Protein AF-A0A9J8BHG0-F1 (afdb_monomer)

Mean predicted aligned error: 12.43 Å

Secondary structure (DSSP, 8-state):
-----HHHHHHHHHHHHTT--EEEEES-S-TTSPPEEEEE---SS----STT-B-TTT--B-TT--EEE--S--EEEETTEEEEEEEEEEEESS--TT----HHHHHHHHHHHHHHHHHHHGGGHHHHHHTT--EEEEEEEETTTTEEEEEEEEEEE-

Solvent-accessible surface area (backbone atoms only — not comparable to full-atom values): 9635 Å² total; per-residue (Å²): 138,88,87,76,54,74,65,59,51,54,50,49,55,48,30,59,74,68,77,43,63,46,74,47,80,42,74,68,93,51,92,88,52,84,72,41,74,47,78,46,72,81,69,91,68,78,77,77,38,54,73,93,40,56,39,85,83,78,62,46,76,39,52,68,47,58,68,49,72,56,86,64,84,54,64,48,77,29,81,79,25,33,42,28,54,49,38,36,36,48,46,72,60,90,71,71,97,78,73,89,74,61,72,69,64,53,48,55,54,52,50,52,51,54,50,53,52,51,62,68,42,39,87,46,39,51,61,37,48,74,72,65,54,38,66,46,68,49,77,48,74,48,89,91,68,63,38,36,38,42,38,42,30,44,46,47,76,114

Foldseek 3Di:
DDDDDPVLVVVVVVCVVVQHKDKDWDDDPDPVDDIDIDIDHDDPDDPFPQPPDAAPVPRHRCTPWDKDFDPDFLWDAAPQKIKTFTMKTKDDDDDDPPPPPDPPVVVVVVVVVVNVVRVVCRVPLVVCVVVVVQWDWDWDADVPRRIIMIIIMGMGGD

Radius of gyration: 23.32 Å; Cα contacts (8 Å, |Δi|>4): 217; chains: 1; bounding box: 44×40×72 Å

Nearest PDB structures (foldseek):
  4y01-assembly2_B  TM=2.745E-01  e=4.644E+00  Porphyromonas gingivalis
  7r51-assembly1_A  TM=2.548E-01  e=6.895E+00  Porphyromonas gingivalis
  2ny3-assembly1_A  TM=2.642E-01  e=8.168E+00  Human immunodeficiency virus 1
  2i5y-assembly2_P  TM=1.444E-01  e=4.644E+00  Human immunodeficiency virus

pLDDT: mean 77.69, std 15.65, range [40.03, 96.31]

InterPro domains:
  IPR022557 Smad anchor for receptor activation-like, C-terminal [PF11979] (1-146)
  IPR022557 Smad anchor for receptor activation-like, C-terminal [SM01421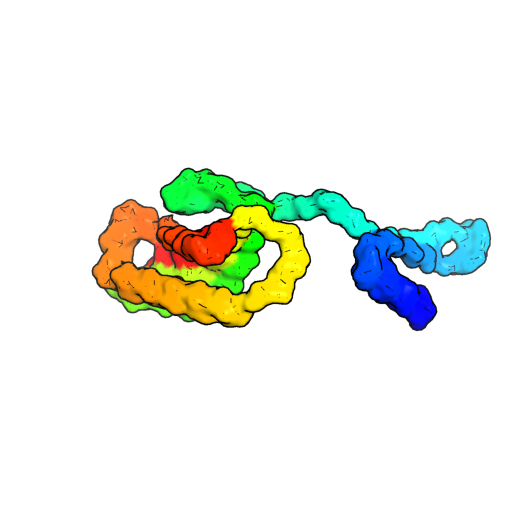] (1-146)

Structure (mmCIF, N/CA/C/O backbone):
data_AF-A0A9J8BHG0-F1
#
_entry.id   AF-A0A9J8BHG0-F1
#
loop_
_atom_site.group_PDB
_atom_site.id
_atom_site.type_symbol
_atom_site.label_atom_id
_atom_site.label_alt_id
_atom_site.label_comp_id
_atom_site.label_asym_id
_atom_site.label_entity_id
_atom_site.label_seq_id
_atom_site.pdbx_PDB_ins_code
_atom_site.Cartn_x
_atom_site.Cartn_y
_atom_site.Cartn_z
_atom_site.occupancy
_atom_site.B_iso_or_equiv
_atom_site.auth_seq_id
_atom_site.auth_comp_id
_atom_site.auth_asym_id
_atom_site.auth_atom_id
_atom_site.pdbx_PDB_model_num
ATOM 1 N N . MET A 1 1 ? 16.013 -17.436 -24.166 1.00 75.31 1 MET A N 1
ATOM 2 C CA . MET A 1 1 ? 17.225 -16.641 -23.862 1.00 75.31 1 MET A CA 1
ATOM 3 C C . MET A 1 1 ? 17.664 -15.975 -25.160 1.00 75.31 1 MET A C 1
ATOM 5 O O . MET A 1 1 ? 17.755 -16.696 -26.143 1.00 75.31 1 MET A O 1
ATOM 9 N N . VAL A 1 2 ? 17.850 -14.647 -25.198 1.00 83.94 2 VAL A N 1
ATOM 10 C CA . VAL A 1 2 ? 18.237 -13.899 -26.418 1.00 83.94 2 VAL A CA 1
ATOM 11 C C . VAL A 1 2 ? 19.702 -13.490 -26.295 1.00 83.94 2 VAL A C 1
ATOM 13 O O . VAL A 1 2 ? 20.071 -12.831 -25.324 1.00 83.94 2 VAL A O 1
ATOM 16 N N . GLN A 1 3 ? 20.535 -13.898 -27.250 1.00 84.94 3 GLN A N 1
ATOM 17 C CA . GLN A 1 3 ? 21.951 -13.541 -27.295 1.00 84.94 3 GLN A CA 1
ATOM 18 C C . GLN A 1 3 ? 22.159 -12.446 -28.343 1.00 84.94 3 GLN A C 1
ATOM 20 O O . GLN A 1 3 ? 21.710 -12.583 -29.477 1.00 84.94 3 GLN A O 1
ATOM 25 N N . VAL A 1 4 ? 22.832 -11.363 -27.960 1.00 88.94 4 VAL A N 1
ATOM 26 C CA . VAL A 1 4 ? 23.086 -10.197 -28.819 1.00 88.94 4 VAL A CA 1
ATOM 27 C C . VAL A 1 4 ? 24.573 -9.871 -28.851 1.00 88.94 4 VAL A C 1
ATOM 29 O O . VAL A 1 4 ? 25.320 -10.247 -27.943 1.00 88.94 4 VAL A O 1
ATOM 32 N N . THR A 1 5 ? 25.012 -9.163 -29.889 1.00 90.38 5 THR A N 1
ATOM 33 C CA . THR A 1 5 ? 26.386 -8.659 -29.968 1.00 90.38 5 THR A CA 1
ATOM 34 C C . THR A 1 5 ? 26.609 -7.532 -28.955 1.00 90.38 5 THR A C 1
ATOM 36 O O . THR A 1 5 ? 25.664 -6.925 -28.437 1.00 90.38 5 THR A O 1
ATOM 39 N N . MET A 1 6 ? 27.878 -7.226 -28.670 1.00 93.06 6 MET A N 1
ATOM 40 C CA . MET A 1 6 ? 28.218 -6.110 -27.778 1.00 93.06 6 MET A CA 1
ATOM 41 C C . MET A 1 6 ? 27.727 -4.760 -28.316 1.00 93.06 6 MET A C 1
ATOM 43 O O . MET A 1 6 ? 27.308 -3.912 -27.532 1.00 93.06 6 MET A O 1
ATOM 47 N N . GLU A 1 7 ? 27.736 -4.584 -29.637 1.00 93.38 7 GLU A N 1
ATOM 48 C CA . GLU A 1 7 ? 27.254 -3.379 -30.313 1.00 93.38 7 GLU A CA 1
ATOM 49 C C . GLU A 1 7 ? 25.745 -3.192 -30.118 1.00 93.38 7 GLU A C 1
ATOM 51 O O . GLU A 1 7 ? 25.322 -2.184 -29.550 1.00 93.38 7 GLU A O 1
ATOM 56 N N . THR A 1 8 ? 24.940 -4.208 -30.445 1.00 91.25 8 THR A N 1
ATOM 57 C CA . THR A 1 8 ? 23.481 -4.163 -30.260 1.00 91.25 8 THR A CA 1
ATOM 58 C C . THR A 1 8 ? 23.100 -3.954 -28.791 1.00 91.25 8 THR A C 1
ATOM 60 O O . THR A 1 8 ? 22.160 -3.224 -28.487 1.00 91.25 8 THR A O 1
ATOM 63 N N . MET A 1 9 ? 23.850 -4.532 -27.845 1.00 94.88 9 MET A N 1
ATOM 64 C CA . MET A 1 9 ? 23.644 -4.286 -26.411 1.00 94.88 9 MET A CA 1
ATOM 65 C C . MET A 1 9 ? 23.961 -2.833 -26.013 1.00 94.88 9 MET A C 1
ATOM 67 O O . MET A 1 9 ? 23.281 -2.263 -25.154 1.00 94.88 9 MET A O 1
ATOM 71 N N . ALA A 1 10 ? 24.991 -2.215 -26.599 1.00 96.31 10 ALA A N 1
ATOM 72 C CA . ALA A 1 10 ? 25.336 -0.820 -26.331 1.00 96.31 10 ALA A CA 1
ATOM 73 C C . ALA A 1 10 ? 24.257 0.144 -26.848 1.00 96.31 10 ALA A C 1
ATOM 75 O O . ALA A 1 10 ? 23.914 1.105 -26.151 1.00 96.31 10 ALA A O 1
ATOM 76 N N . GLU A 1 11 ? 23.698 -0.135 -28.025 1.00 95.00 11 GLU A N 1
ATOM 77 C CA . GLU A 1 11 ? 22.575 0.607 -28.602 1.00 95.00 11 GLU A CA 1
ATOM 78 C C . GLU A 1 11 ? 21.298 0.423 -27.792 1.00 95.00 11 GLU A C 1
ATOM 80 O O . GLU A 1 11 ? 20.706 1.417 -27.381 1.00 95.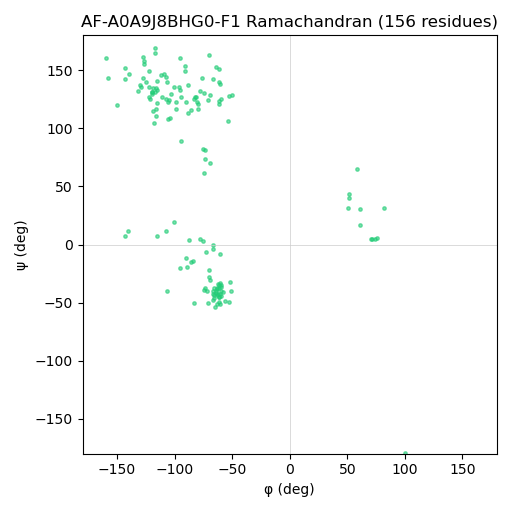00 11 GLU A O 1
ATOM 85 N N . LEU A 1 12 ? 20.947 -0.817 -27.438 1.00 95.12 12 LEU A N 1
ATOM 86 C CA . LEU A 1 12 ? 19.809 -1.104 -26.567 1.00 95.12 12 LEU A CA 1
ATOM 87 C C . LEU A 1 12 ? 19.889 -0.298 -25.264 1.00 95.12 12 LEU A C 1
ATOM 89 O O . LEU A 1 12 ? 18.944 0.386 -24.881 1.00 95.12 12 LEU A O 1
ATOM 93 N N . ARG A 1 13 ? 21.043 -0.317 -24.587 1.00 95.25 13 ARG A N 1
ATOM 94 C CA . ARG A 1 13 ? 21.252 0.458 -23.352 1.00 95.25 13 ARG A CA 1
ATOM 95 C C . ARG A 1 13 ? 21.085 1.962 -23.564 1.00 95.25 13 ARG A C 1
ATOM 97 O O . ARG A 1 13 ? 20.684 2.655 -22.632 1.00 95.25 13 ARG A O 1
ATOM 104 N N . ARG A 1 14 ? 21.445 2.480 -24.741 1.00 95.50 14 ARG A N 1
ATOM 105 C CA . ARG A 1 14 ? 21.265 3.892 -25.098 1.00 95.50 14 ARG A CA 1
ATOM 106 C C . ARG A 1 14 ? 19.784 4.203 -25.300 1.00 95.50 14 ARG A C 1
ATOM 108 O O . ARG A 1 14 ? 19.292 5.102 -24.628 1.00 95.50 14 ARG A O 1
ATOM 115 N N . SER A 1 15 ? 19.075 3.410 -26.102 1.00 95.12 15 SER A N 1
ATOM 116 C CA . SER A 1 15 ? 17.634 3.569 -26.331 1.00 95.12 15 SER A CA 1
ATOM 117 C C . SER A 1 15 ? 16.829 3.487 -25.035 1.00 95.12 15 SER A C 1
ATOM 119 O O . SER A 1 15 ? 15.966 4.326 -24.803 1.00 95.12 15 SER A O 1
ATOM 121 N N . LEU A 1 16 ? 17.179 2.570 -24.125 1.00 93.62 16 LEU A N 1
ATOM 122 C CA . LEU A 1 16 ? 16.545 2.480 -22.805 1.00 93.62 16 LEU A CA 1
ATOM 123 C C . LEU A 1 16 ? 16.777 3.728 -21.937 1.00 93.62 16 LEU A C 1
ATOM 125 O O . LEU A 1 16 ? 15.865 4.154 -21.238 1.00 93.62 16 LEU A O 1
ATOM 129 N N . ARG A 1 17 ? 17.971 4.340 -21.975 1.00 93.12 17 ARG A N 1
ATOM 130 C CA . ARG A 1 17 ? 18.233 5.605 -21.257 1.00 93.12 17 ARG A CA 1
ATOM 131 C C . ARG A 1 17 ? 17.479 6.788 -21.856 1.00 93.12 17 ARG A C 1
ATOM 133 O O . ARG A 1 17 ? 17.144 7.715 -21.131 1.00 93.12 17 ARG A O 1
ATOM 140 N N . GLU A 1 18 ? 17.237 6.753 -23.160 1.00 92.81 18 GLU A N 1
ATOM 141 C CA . GLU A 1 18 ? 16.512 7.790 -23.897 1.00 92.81 18 GLU A CA 1
ATOM 142 C C . GLU A 1 18 ? 14.990 7.571 -23.911 1.00 92.81 18 GLU A C 1
ATOM 144 O O . GLU A 1 18 ? 14.291 8.342 -24.560 1.00 92.81 18 GLU A O 1
ATOM 149 N N . MET A 1 19 ? 14.479 6.542 -23.217 1.00 89.38 19 MET A N 1
ATOM 150 C CA . MET A 1 19 ? 13.067 6.128 -23.254 1.00 89.38 19 MET A CA 1
ATOM 151 C C . MET A 1 19 ? 12.535 5.920 -24.683 1.00 89.38 19 MET A C 1
ATOM 153 O O . MET A 1 19 ? 11.439 6.348 -25.031 1.00 89.38 19 MET A O 1
ATOM 157 N N . LYS A 1 20 ? 13.336 5.271 -25.533 1.00 92.38 20 LYS A N 1
ATOM 158 C CA . LYS A 1 20 ? 12.966 4.923 -26.908 1.00 92.38 20 LYS A CA 1
ATOM 159 C C . LYS A 1 20 ? 12.758 3.427 -27.065 1.00 92.38 20 LYS A C 1
ATOM 161 O O . LYS A 1 20 ? 13.471 2.626 -26.452 1.00 92.38 20 LYS A O 1
ATOM 166 N N . ASP A 1 21 ? 11.827 3.081 -27.943 1.00 94.06 21 ASP A N 1
ATOM 167 C CA . ASP A 1 21 ? 11.615 1.715 -28.404 1.00 94.06 21 ASP A CA 1
ATOM 168 C C . ASP A 1 21 ? 12.862 1.172 -29.108 1.00 94.06 21 ASP A C 1
ATOM 170 O O . ASP A 1 21 ? 13.658 1.908 -29.703 1.00 94.06 21 ASP A O 1
ATOM 174 N N . PHE A 1 22 ? 13.040 -0.143 -29.045 1.00 94.69 22 PHE A N 1
ATOM 175 C CA . PHE A 1 22 ? 14.163 -0.829 -29.664 1.00 94.69 22 PHE A CA 1
ATOM 176 C C . PHE A 1 22 ? 13.732 -2.178 -30.234 1.00 94.69 22 PHE A C 1
ATOM 178 O O . PHE A 1 22 ? 12.927 -2.887 -29.636 1.00 94.69 22 PHE A O 1
ATOM 185 N N . THR A 1 23 ? 14.285 -2.560 -31.385 1.00 92.81 23 THR A N 1
ATOM 186 C CA . THR A 1 23 ? 14.031 -3.871 -31.997 1.00 92.81 23 THR A CA 1
ATOM 187 C C . THR A 1 23 ? 15.344 -4.617 -32.171 1.00 92.81 23 THR A C 1
ATOM 189 O O . THR A 1 23 ? 16.277 -4.109 -32.786 1.00 92.81 23 THR A O 1
ATOM 192 N N . VAL A 1 24 ? 15.410 -5.834 -31.635 1.00 90.94 24 VAL A N 1
ATOM 193 C CA . VAL A 1 24 ? 16.521 -6.764 -31.840 1.00 90.94 24 VAL A CA 1
ATOM 194 C C . VAL A 1 24 ? 16.110 -7.758 -32.916 1.00 90.94 24 VAL A C 1
ATOM 196 O O . VAL A 1 24 ? 15.194 -8.554 -32.716 1.00 90.94 24 VAL A O 1
ATOM 199 N N . THR A 1 25 ? 16.808 -7.751 -34.042 1.00 86.00 25 THR A N 1
ATOM 200 C CA . THR A 1 25 ? 16.640 -8.779 -35.072 1.00 86.00 25 THR A CA 1
ATOM 201 C C . THR A 1 25 ? 17.370 -10.059 -34.654 1.00 86.00 25 THR A C 1
ATOM 203 O O . THR A 1 25 ? 18.514 -10.015 -34.205 1.00 86.00 25 THR A O 1
ATOM 206 N N . CYS A 1 26 ? 16.701 -11.202 -34.766 1.00 81.62 26 CYS A N 1
ATOM 207 C CA . CYS A 1 26 ? 17.157 -12.530 -34.363 1.00 81.62 26 CYS A CA 1
ATOM 208 C C . CYS A 1 26 ? 17.020 -13.534 -35.527 1.00 81.62 26 CYS A C 1
ATOM 210 O O . CYS A 1 26 ? 16.285 -13.310 -36.488 1.00 81.62 26 CYS A O 1
ATOM 212 N N . GLY A 1 27 ? 17.730 -14.660 -35.436 1.00 72.56 27 GLY A N 1
ATOM 213 C CA . GLY A 1 27 ? 17.691 -15.730 -36.442 1.00 72.56 27 GLY A CA 1
ATOM 214 C C . GLY A 1 27 ? 18.868 -15.710 -37.423 1.00 72.56 27 GLY A C 1
ATOM 215 O O . GLY A 1 27 ? 19.797 -14.908 -37.302 1.00 72.56 27 GLY A O 1
ATOM 216 N N . LYS A 1 28 ? 18.875 -16.650 -38.377 1.00 65.44 28 LYS A N 1
ATOM 217 C CA . LYS A 1 28 ? 19.960 -16.774 -39.362 1.00 65.44 28 LYS A CA 1
ATOM 218 C C . LYS A 1 28 ? 19.842 -15.687 -40.433 1.00 65.44 28 LYS A C 1
ATOM 220 O O . LYS A 1 28 ? 18.757 -15.376 -40.899 1.00 65.44 28 LYS A O 1
ATOM 225 N N . LEU A 1 29 ? 20.985 -15.176 -40.890 1.00 60.25 29 LEU A N 1
ATOM 226 C CA . LEU A 1 29 ? 21.105 -14.146 -41.937 1.00 60.25 29 LEU A CA 1
ATOM 227 C C . LEU A 1 29 ? 20.652 -14.594 -43.344 1.00 60.25 29 LEU A C 1
ATOM 229 O O . LEU A 1 29 ? 20.758 -13.815 -44.288 1.00 60.25 29 LEU A O 1
ATOM 233 N N . HIS A 1 30 ? 20.196 -15.839 -43.521 1.00 58.47 30 HIS A N 1
ATOM 234 C CA . HIS A 1 30 ? 19.810 -16.347 -44.835 1.00 58.47 30 HIS A CA 1
ATOM 235 C C . HIS A 1 30 ? 18.388 -15.895 -45.211 1.00 58.47 30 HIS A C 1
ATOM 237 O O . HIS A 1 30 ? 17.450 -16.188 -44.472 1.00 58.47 30 HIS A O 1
ATOM 243 N N . PRO A 1 31 ? 18.190 -15.277 -46.390 1.00 58.38 31 PRO A N 1
ATOM 244 C CA . PRO A 1 31 ? 16.903 -14.711 -46.813 1.00 58.38 31 PRO A CA 1
ATOM 245 C C . PRO A 1 31 ? 15.788 -15.745 -47.068 1.00 58.38 31 PRO A C 1
ATOM 247 O O . PRO A 1 31 ? 14.659 -15.363 -47.355 1.00 58.38 31 PRO A O 1
ATOM 250 N N . ALA A 1 32 ? 16.087 -17.045 -46.973 1.00 60.78 32 ALA A N 1
ATOM 251 C CA . ALA A 1 32 ? 15.115 -18.130 -47.123 1.00 60.78 32 ALA A CA 1
ATOM 252 C C . ALA A 1 32 ? 14.444 -18.555 -45.798 1.00 60.78 32 ALA A C 1
ATOM 254 O O . ALA A 1 32 ? 13.471 -19.306 -45.828 1.00 60.78 32 ALA A O 1
ATOM 255 N N . GLU A 1 33 ? 14.943 -18.100 -44.642 1.00 57.47 33 GLU A N 1
ATOM 256 C CA . GLU A 1 33 ? 14.383 -18.418 -43.322 1.00 57.47 33 GLU A CA 1
ATOM 257 C C . GLU A 1 33 ? 13.669 -17.184 -42.738 1.00 57.47 33 GLU A C 1
ATOM 259 O O . GLU A 1 33 ? 14.083 -16.045 -42.957 1.00 57.47 33 GLU A O 1
ATOM 264 N N . ARG A 1 34 ? 12.558 -17.392 -42.014 1.00 58.97 34 ARG A N 1
ATOM 265 C CA . ARG A 1 34 ? 11.800 -16.295 -41.388 1.00 58.97 34 ARG A CA 1
ATOM 266 C C . ARG A 1 34 ? 12.691 -15.571 -40.380 1.00 58.97 34 ARG A C 1
ATOM 268 O O . ARG A 1 34 ? 13.165 -16.182 -39.428 1.00 58.97 34 ARG A O 1
ATOM 275 N N . GLN A 1 35 ? 12.883 -14.275 -40.592 1.00 68.62 35 GLN A N 1
ATOM 276 C CA . GLN A 1 35 ? 13.610 -13.418 -39.669 1.00 68.62 35 GLN A CA 1
ATOM 277 C C . GLN A 1 35 ? 12.769 -13.213 -38.407 1.00 68.62 35 GLN A C 1
ATOM 279 O O . GLN A 1 35 ? 11.610 -12.803 -38.476 1.00 68.62 35 GLN A O 1
ATOM 284 N N . GLU A 1 36 ? 13.342 -13.539 -37.256 1.00 83.81 36 GLU A N 1
ATOM 285 C CA . GLU A 1 36 ? 12.691 -13.355 -35.965 1.00 83.81 36 GLU A CA 1
ATOM 286 C C . GLU A 1 36 ? 13.062 -11.973 -35.427 1.00 83.81 36 GLU A C 1
ATOM 288 O O . GLU A 1 36 ? 14.138 -11.447 -35.704 1.00 83.81 36 GLU A O 1
ATOM 293 N N . CYS A 1 37 ? 12.181 -11.346 -34.660 1.00 87.44 37 CYS A N 1
ATOM 294 C CA . CYS A 1 37 ? 12.472 -10.059 -34.044 1.00 87.44 37 CYS A CA 1
ATOM 295 C C . CYS A 1 37 ? 11.926 -10.009 -32.622 1.00 87.44 37 CYS A C 1
ATOM 297 O O . CYS A 1 37 ? 10.910 -10.621 -32.292 1.00 87.44 37 CYS A O 1
ATOM 299 N N . VAL A 1 38 ? 12.644 -9.288 -31.771 1.00 90.38 38 VAL A N 1
ATOM 300 C CA . VAL A 1 38 ? 12.261 -9.004 -30.394 1.00 90.38 38 VAL A CA 1
ATOM 301 C C . VAL A 1 38 ? 12.057 -7.504 -30.285 1.00 90.38 38 VAL A C 1
ATOM 303 O O . VAL A 1 38 ? 13.000 -6.733 -30.462 1.00 90.38 38 VAL A O 1
ATOM 306 N N . HIS A 1 39 ? 10.828 -7.095 -29.989 1.00 92.06 39 HIS A N 1
ATOM 307 C CA . HIS A 1 39 ? 10.475 -5.696 -29.782 1.00 92.06 39 HIS A CA 1
ATOM 308 C C . HIS A 1 39 ? 10.509 -5.357 -28.293 1.00 92.06 39 HIS A C 1
ATOM 310 O O . HIS A 1 39 ? 9.982 -6.089 -27.456 1.00 92.06 39 HIS A O 1
ATOM 316 N N . ILE A 1 40 ? 11.140 -4.236 -27.973 1.00 93.56 40 ILE A N 1
ATOM 317 C CA . ILE A 1 40 ? 11.227 -3.660 -26.637 1.00 93.56 40 ILE A CA 1
ATOM 318 C C . ILE A 1 40 ? 10.546 -2.306 -26.748 1.00 93.56 40 ILE A C 1
ATOM 320 O O . ILE A 1 40 ? 11.100 -1.390 -27.352 1.00 93.56 40 ILE A O 1
ATOM 324 N N . GLN A 1 41 ? 9.327 -2.219 -26.226 1.00 91.12 41 GLN A N 1
ATOM 325 C CA . GLN A 1 41 ? 8.467 -1.053 -26.393 1.00 91.12 41 GLN A CA 1
ATOM 326 C C . GLN A 1 41 ? 8.148 -0.429 -25.042 1.00 91.12 41 GLN A C 1
ATOM 328 O O . GLN A 1 41 ? 7.814 -1.141 -24.088 1.00 91.12 41 GLN A O 1
ATOM 333 N N . TRP A 1 42 ? 8.245 0.894 -24.971 1.00 86.44 42 TRP A N 1
ATOM 334 C CA . TRP A 1 42 ? 7.669 1.659 -23.877 1.00 86.44 42 TRP A CA 1
ATOM 335 C C . TRP A 1 42 ? 6.162 1.711 -24.086 1.00 86.44 42 TRP A C 1
ATOM 337 O O . TRP A 1 42 ? 5.686 1.990 -25.182 1.00 86.44 42 TRP A O 1
ATOM 347 N N . GLN A 1 43 ? 5.405 1.388 -23.044 1.00 81.12 43 GLN A N 1
ATOM 348 C CA . GLN A 1 43 ? 3.955 1.507 -23.092 1.00 81.12 43 GLN A CA 1
ATOM 349 C C . GLN A 1 43 ? 3.541 2.840 -22.479 1.00 81.12 43 GLN A C 1
ATOM 351 O O . GLN A 1 43 ? 4.046 3.210 -21.419 1.00 81.12 43 GLN A O 1
ATOM 356 N N . ASP A 1 44 ? 2.616 3.529 -23.146 1.00 71.19 44 ASP A N 1
ATOM 357 C CA . ASP A 1 44 ? 2.027 4.782 -22.660 1.00 71.19 44 ASP A CA 1
ATOM 358 C C . ASP A 1 44 ? 1.106 4.554 -21.451 1.00 71.19 44 ASP A C 1
ATOM 360 O O . ASP A 1 44 ? 0.944 5.432 -20.603 1.00 71.19 44 ASP A O 1
ATOM 364 N N . GLU A 1 45 ? 0.503 3.367 -21.353 1.00 66.31 45 GLU A N 1
ATOM 365 C CA . GLU A 1 45 ? -0.361 3.008 -20.235 1.00 66.31 45 GLU A CA 1
ATOM 366 C C . GLU A 1 45 ? 0.465 2.399 -19.100 1.00 66.31 45 GLU A C 1
ATOM 368 O O . GLU A 1 45 ? 0.987 1.284 -19.206 1.00 66.31 45 GLU A O 1
ATOM 373 N N . GLU A 1 46 ? 0.541 3.105 -17.968 1.00 65.38 46 GLU A N 1
ATOM 374 C CA . GLU A 1 46 ? 0.936 2.450 -16.726 1.00 65.38 46 GLU A CA 1
ATOM 375 C C . GLU A 1 46 ? -0.100 1.357 -16.419 1.00 65.38 46 GLU A C 1
ATOM 377 O O . GLU A 1 46 ? -1.298 1.646 -16.320 1.00 65.38 46 GLU A O 1
ATOM 382 N N . PRO A 1 47 ? 0.314 0.089 -16.262 1.00 62.16 47 PRO A N 1
ATOM 383 C CA . PRO A 1 47 ? -0.630 -0.971 -15.956 1.00 62.16 47 PRO A CA 1
ATOM 384 C C . PRO A 1 47 ? -1.328 -0.640 -14.640 1.00 62.16 47 PRO A C 1
ATOM 386 O O . PRO A 1 47 ? -0.646 -0.465 -13.636 1.00 62.16 47 PRO A O 1
ATOM 389 N N . CYS A 1 48 ? -2.667 -0.596 -14.610 1.00 66.81 48 CYS A N 1
ATOM 390 C CA . CYS A 1 48 ? -3.406 -0.391 -13.360 1.00 66.81 48 CYS A CA 1
ATOM 391 C C . CYS A 1 48 ? -2.967 -1.425 -12.317 1.00 66.81 48 CYS A C 1
ATOM 393 O O . CYS A 1 48 ? -3.314 -2.609 -12.393 1.00 66.81 48 CYS A O 1
ATOM 395 N N . PHE A 1 49 ? -2.199 -0.966 -11.340 1.00 74.44 49 PHE A N 1
ATOM 396 C CA . PHE A 1 49 ? -1.718 -1.758 -10.226 1.00 74.44 49 PHE A CA 1
ATOM 397 C C . PHE A 1 49 ? -2.662 -1.582 -9.031 1.00 74.44 49 PHE A C 1
ATOM 399 O O . PHE A 1 49 ? -3.457 -0.646 -8.992 1.00 74.44 49 PHE A O 1
ATOM 406 N N . ASN A 1 50 ? -2.623 -2.507 -8.066 1.00 78.94 50 ASN A N 1
ATOM 407 C CA . ASN A 1 50 ? -3.512 -2.497 -6.892 1.00 78.94 50 ASN A CA 1
ATOM 408 C C . ASN A 1 50 ? -5.025 -2.608 -7.211 1.00 78.94 50 ASN A C 1
ATOM 410 O O . ASN A 1 50 ? -5.850 -2.119 -6.439 1.00 78.94 50 ASN A O 1
ATOM 414 N N . LYS A 1 51 ? -5.396 -3.289 -8.311 1.00 84.31 51 LYS A N 1
ATOM 415 C CA . LYS A 1 51 ? -6.800 -3.528 -8.710 1.00 84.31 51 LYS A CA 1
ATOM 416 C C . LYS A 1 51 ? -7.649 -4.084 -7.564 1.00 84.31 51 LYS A C 1
ATOM 418 O O . LYS A 1 51 ? -7.273 -5.071 -6.931 1.00 84.31 51 LYS A O 1
ATOM 423 N N . GLY A 1 52 ? -8.793 -3.451 -7.314 1.00 84.56 52 GLY A N 1
ATOM 424 C CA . GLY A 1 52 ? -9.749 -3.831 -6.273 1.00 84.56 52 GLY A CA 1
ATOM 425 C C . GLY A 1 52 ? -9.331 -3.499 -4.834 1.00 84.56 52 GLY A C 1
ATOM 426 O O . GLY A 1 52 ? -10.044 -3.870 -3.900 1.00 84.56 52 GLY A O 1
ATOM 427 N N . ILE A 1 53 ? -8.201 -2.817 -4.613 1.00 85.31 53 ILE A N 1
ATOM 428 C CA . ILE A 1 53 ? -7.803 -2.380 -3.269 1.00 85.31 53 ILE A CA 1
ATOM 429 C C . ILE A 1 53 ? -8.524 -1.076 -2.924 1.00 85.31 53 ILE A C 1
ATOM 431 O O . ILE A 1 53 ? -8.443 -0.090 -3.653 1.00 85.31 53 ILE A O 1
ATOM 435 N N . ILE A 1 54 ? -9.194 -1.061 -1.771 1.00 88.31 54 ILE A N 1
ATOM 436 C CA . ILE A 1 54 ? -9.926 0.098 -1.248 1.00 88.31 54 ILE A CA 1
ATOM 437 C C . ILE A 1 54 ? -9.404 0.507 0.129 1.00 88.31 54 ILE A C 1
ATOM 439 O O . ILE A 1 54 ? -8.962 -0.330 0.925 1.00 88.31 54 ILE A O 1
ATOM 443 N N . SER A 1 55 ? -9.485 1.802 0.429 1.00 87.00 55 SER A N 1
ATOM 444 C CA . SER A 1 55 ? -9.099 2.334 1.729 1.00 87.00 55 SER A CA 1
ATOM 445 C C . SER A 1 55 ? -10.072 1.907 2.828 1.00 87.00 55 SER A C 1
ATOM 447 O O . SER A 1 55 ? -11.267 2.158 2.697 1.00 87.00 55 SER A O 1
ATOM 449 N N . PRO A 1 56 ? -9.598 1.341 3.955 1.00 85.62 56 PRO A N 1
ATOM 450 C CA . PRO A 1 56 ? -10.456 1.010 5.090 1.00 85.62 56 PRO A CA 1
ATOM 451 C C . PRO A 1 56 ? -10.908 2.260 5.860 1.00 85.62 56 PRO A C 1
ATOM 453 O O . PRO A 1 56 ? -11.709 2.138 6.775 1.00 85.62 56 PRO A O 1
ATOM 456 N N . ILE A 1 57 ? -10.382 3.445 5.519 1.00 88.50 57 ILE A N 1
ATOM 457 C CA . ILE A 1 57 ? -10.752 4.715 6.155 1.00 88.50 57 ILE A CA 1
ATOM 458 C C . ILE A 1 57 ? -12.025 5.280 5.520 1.00 88.50 57 ILE A C 1
ATOM 460 O O . ILE A 1 57 ? -12.940 5.676 6.229 1.00 88.50 57 ILE A O 1
ATOM 464 N N . ASP A 1 58 ? -12.067 5.361 4.188 1.00 88.44 58 ASP A N 1
ATOM 465 C CA . ASP A 1 58 ? -13.122 6.072 3.452 1.00 88.44 58 ASP A CA 1
ATOM 466 C C . ASP A 1 58 ? -13.588 5.362 2.170 1.00 88.44 58 ASP A C 1
ATOM 468 O O . ASP A 1 58 ? -14.282 5.962 1.354 1.00 88.44 58 ASP A O 1
ATOM 472 N N . GLY A 1 59 ? -13.195 4.104 1.957 1.00 87.62 59 GLY A N 1
ATOM 473 C CA . GLY A 1 59 ? -13.625 3.297 0.811 1.00 87.62 59 GLY A CA 1
ATOM 474 C C . GLY A 1 59 ? -13.052 3.728 -0.542 1.00 87.62 59 GLY A C 1
ATOM 475 O O . GLY A 1 59 ? -13.420 3.153 -1.563 1.00 87.62 59 GLY A O 1
ATOM 476 N N . LYS A 1 60 ? -12.151 4.718 -0.587 1.00 88.06 60 LYS A N 1
ATOM 477 C CA . LYS A 1 60 ? -11.574 5.199 -1.850 1.00 88.06 60 LYS A CA 1
ATOM 478 C C . LYS A 1 60 ? -10.693 4.147 -2.510 1.00 88.06 60 LYS A C 1
ATOM 480 O O . LYS A 1 60 ? -9.957 3.438 -1.822 1.00 88.06 60 LYS A O 1
ATOM 485 N N . SER A 1 61 ? -10.752 4.095 -3.840 1.00 86.38 61 SER A N 1
ATOM 486 C CA . SER A 1 61 ? -9.893 3.229 -4.646 1.00 86.38 61 SER A CA 1
ATOM 487 C C . SER A 1 61 ? -8.420 3.578 -4.434 1.00 86.38 61 SER A C 1
ATOM 489 O O . SER A 1 61 ? -8.052 4.753 -4.370 1.00 86.38 61 SER A O 1
ATOM 491 N N . MET A 1 62 ? -7.597 2.539 -4.321 1.00 85.00 62 MET A N 1
ATOM 492 C CA . MET A 1 62 ? -6.140 2.628 -4.240 1.00 85.00 62 MET A CA 1
ATOM 493 C C . MET A 1 62 ? -5.460 2.152 -5.525 1.00 85.00 62 MET A C 1
ATOM 495 O O . MET A 1 62 ? -4.250 1.914 -5.544 1.00 85.00 62 MET A O 1
ATOM 499 N N . GLU A 1 63 ? -6.248 1.974 -6.581 1.00 86.81 63 GLU A N 1
ATOM 500 C CA . GLU A 1 63 ? -5.754 1.615 -7.900 1.00 86.81 63 GLU A CA 1
ATOM 501 C C . GLU A 1 63 ? -4.816 2.697 -8.424 1.00 86.81 63 GLU A C 1
ATOM 503 O O . GLU A 1 63 ? -5.036 3.891 -8.215 1.00 86.81 63 GLU A O 1
ATOM 508 N N . SER A 1 64 ? -3.738 2.260 -9.068 1.00 80.25 64 SER A N 1
ATOM 509 C CA . SER A 1 64 ? -2.715 3.137 -9.643 1.00 80.25 64 SER A CA 1
ATOM 510 C C . SER A 1 64 ? -1.993 4.044 -8.628 1.00 80.25 64 SER A C 1
ATOM 512 O O . SER A 1 64 ? -1.323 4.999 -9.012 1.00 80.25 64 SER A O 1
ATOM 514 N N . LEU A 1 65 ? -2.084 3.753 -7.321 1.00 79.38 65 LEU A N 1
ATOM 515 C CA . LEU A 1 65 ? -1.334 4.464 -6.279 1.00 79.38 65 LEU A CA 1
ATOM 516 C C . LEU A 1 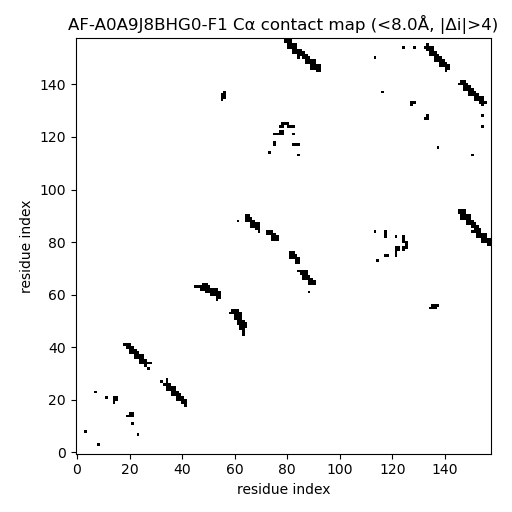65 ? -0.082 3.710 -5.856 1.00 79.38 65 LEU A C 1
ATOM 518 O O . LEU A 1 65 ? -0.180 2.586 -5.354 1.00 79.38 65 LEU A O 1
ATOM 522 N N . THR A 1 66 ? 1.086 4.350 -5.978 1.00 78.62 66 THR A N 1
ATOM 523 C CA . THR A 1 66 ? 2.379 3.788 -5.560 1.00 78.62 66 THR A CA 1
ATOM 524 C C . THR A 1 66 ? 2.319 3.308 -4.112 1.00 78.62 66 THR A C 1
ATOM 526 O O . THR A 1 66 ? 1.947 4.064 -3.209 1.00 78.62 66 THR A O 1
ATOM 529 N N . ASN A 1 67 ? 2.723 2.062 -3.866 1.00 77.19 67 ASN A N 1
ATOM 530 C CA . ASN A 1 67 ? 2.832 1.500 -2.525 1.00 77.19 67 ASN A CA 1
ATOM 531 C C . ASN A 1 67 ? 4.214 0.904 -2.257 1.00 77.19 67 ASN A C 1
ATOM 533 O O . ASN A 1 67 ? 4.942 0.501 -3.160 1.00 77.19 67 ASN A O 1
ATOM 537 N N . SER A 1 68 ? 4.569 0.852 -0.976 1.00 77.19 68 SER A N 1
ATOM 538 C CA . SER A 1 68 ? 5.737 0.132 -0.481 1.00 77.19 68 SER A CA 1
ATOM 539 C C . SER A 1 68 ? 5.283 -0.886 0.556 1.00 77.19 68 SER A C 1
ATOM 541 O O . SER A 1 68 ? 4.573 -0.549 1.511 1.00 77.19 68 SER A O 1
ATOM 543 N N . LYS A 1 69 ? 5.677 -2.14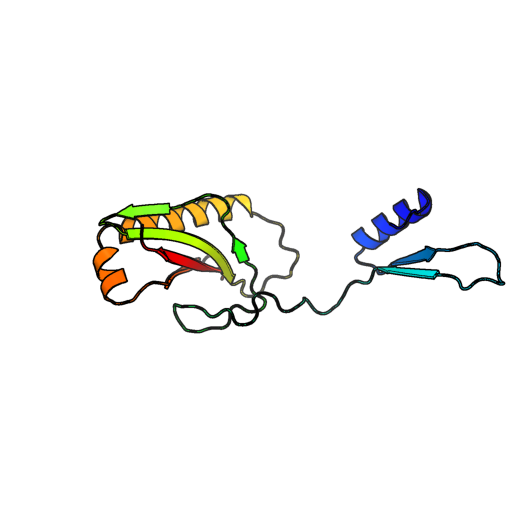6 0.353 1.00 75.38 69 LYS A N 1
ATOM 544 C CA . LYS A 1 69 ? 5.436 -3.230 1.307 1.00 75.38 69 LYS A CA 1
ATOM 545 C C . LYS A 1 69 ? 6.580 -3.283 2.301 1.00 75.38 69 LYS A C 1
ATOM 547 O O . LYS A 1 69 ? 7.750 -3.181 1.935 1.00 75.38 69 LYS A O 1
ATOM 552 N N . THR A 1 70 ? 6.244 -3.457 3.571 1.00 67.56 70 THR A N 1
ATOM 553 C CA . THR A 1 70 ? 7.261 -3.543 4.613 1.00 67.56 70 THR A CA 1
ATOM 554 C C . THR A 1 70 ? 7.830 -4.960 4.623 1.00 67.56 70 THR A C 1
ATOM 556 O O . THR A 1 70 ? 7.110 -5.949 4.752 1.00 67.56 70 THR A O 1
ATOM 559 N N . HIS A 1 71 ? 9.146 -5.075 4.453 1.00 58.50 71 HIS A N 1
ATOM 560 C CA . HIS A 1 71 ? 9.857 -6.341 4.666 1.00 58.50 71 HIS A CA 1
ATOM 561 C C . HIS A 1 71 ? 10.319 -6.492 6.122 1.00 58.50 71 HIS A C 1
ATOM 563 O O . HIS A 1 71 ? 10.594 -7.598 6.581 1.00 58.50 71 HIS A O 1
ATOM 569 N N . GLN A 1 72 ? 10.386 -5.382 6.864 1.00 61.34 72 GLN A N 1
ATOM 570 C CA . GLN A 1 72 ? 10.696 -5.378 8.287 1.00 61.34 72 GLN A CA 1
ATOM 571 C C . GLN A 1 72 ? 9.431 -5.658 9.093 1.00 61.34 72 GLN A C 1
ATOM 573 O O . GLN A 1 72 ? 8.415 -4.977 8.959 1.00 61.34 72 GLN A O 1
ATOM 578 N N . ARG A 1 73 ? 9.510 -6.680 9.945 1.00 64.88 73 ARG A N 1
ATOM 579 C CA . ARG A 1 73 ? 8.415 -7.180 10.773 1.00 64.88 73 ARG A CA 1
ATOM 580 C C . ARG A 1 73 ? 8.128 -6.217 11.933 1.00 64.88 73 ARG A C 1
ATOM 582 O O . ARG A 1 73 ? 8.472 -6.496 13.076 1.00 64.88 73 ARG A O 1
ATOM 589 N N . LEU A 1 74 ? 7.516 -5.070 11.634 1.00 77.06 74 LEU A N 1
ATOM 590 C CA . LEU A 1 74 ? 6.947 -4.166 12.638 1.00 77.06 74 LEU A CA 1
ATOM 591 C C . LEU A 1 74 ? 5.639 -4.779 13.148 1.00 77.06 74 LEU A C 1
ATOM 593 O O . LEU A 1 74 ? 4.548 -4.493 12.656 1.00 77.06 74 LEU A O 1
ATOM 597 N N . GLU A 1 75 ? 5.806 -5.706 14.087 1.00 86.25 75 GLU A N 1
ATOM 598 C CA . GLU A 1 75 ? 4.764 -6.480 14.751 1.00 86.25 75 GLU A CA 1
ATOM 599 C C . GLU A 1 75 ? 4.825 -6.193 16.251 1.00 86.25 75 GLU A C 1
ATOM 601 O O . GLU A 1 75 ? 5.885 -6.290 16.870 1.00 86.25 75 GLU A O 1
ATOM 606 N N . TYR A 1 76 ? 3.681 -5.854 16.832 1.00 88.69 76 TYR A N 1
ATOM 607 C CA . TYR A 1 76 ? 3.543 -5.579 18.255 1.00 88.69 76 TYR A CA 1
ATOM 608 C C . TYR A 1 76 ? 2.462 -6.477 18.836 1.00 88.69 76 TYR A C 1
ATOM 610 O O . TYR A 1 76 ? 1.438 -6.718 18.196 1.00 88.69 76 TYR A O 1
ATOM 618 N N . ARG A 1 77 ? 2.706 -6.985 20.043 1.00 90.12 77 ARG A N 1
ATOM 619 C CA . ARG A 1 77 ? 1.845 -7.954 20.723 1.00 90.12 77 ARG A CA 1
ATOM 620 C C . ARG A 1 77 ? 1.356 -7.359 22.032 1.00 90.12 77 ARG A C 1
ATOM 622 O O . ARG A 1 77 ? 2.163 -6.849 22.804 1.00 90.12 77 ARG A O 1
ATOM 629 N N . ALA A 1 78 ? 0.056 -7.442 22.274 1.00 88.75 78 ALA A N 1
ATOM 630 C CA . ALA A 1 78 ? -0.564 -7.010 23.520 1.00 88.75 78 ALA A CA 1
ATOM 631 C C . ALA A 1 78 ? -1.909 -7.719 23.707 1.00 88.75 78 ALA A C 1
ATOM 633 O O . ALA A 1 78 ? -2.621 -7.964 22.734 1.00 88.75 78 ALA A O 1
ATOM 634 N N . SER A 1 79 ? -2.247 -8.062 24.953 1.00 85.56 79 SER A N 1
ATOM 635 C CA . SER A 1 79 ? -3.553 -8.638 25.322 1.00 85.56 79 SER A CA 1
ATOM 636 C C . SER A 1 79 ? -3.968 -9.853 24.474 1.00 85.56 79 SER A C 1
ATOM 638 O O . SER A 1 79 ? -5.111 -9.963 24.045 1.00 85.56 79 SER A O 1
ATOM 640 N N . GLY A 1 80 ? -3.021 -10.745 24.162 1.00 85.25 80 GLY A N 1
ATOM 641 C CA . GLY A 1 80 ? -3.279 -11.936 23.338 1.00 85.25 80 GLY A CA 1
ATOM 642 C C . GLY A 1 80 ? -3.519 -11.662 21.844 1.00 85.25 80 GLY A C 1
ATOM 643 O O . GLY A 1 80 ? -3.822 -12.587 21.094 1.00 85.25 80 GLY A O 1
ATOM 644 N N . LYS A 1 81 ? -3.384 -10.412 21.390 1.00 89.62 81 LYS A N 1
ATOM 645 C CA . LYS A 1 81 ? -3.547 -9.993 19.992 1.00 89.62 81 LYS A CA 1
ATOM 646 C C . LYS A 1 81 ? -2.239 -9.428 19.437 1.00 89.62 81 LYS A C 1
ATOM 648 O O . LYS A 1 81 ? -1.320 -9.087 20.190 1.00 89.62 81 LYS A O 1
ATOM 653 N N . LEU A 1 82 ? -2.160 -9.312 18.111 1.00 89.56 82 LEU A N 1
ATOM 654 C CA . LEU A 1 82 ? -1.045 -8.652 17.433 1.00 89.56 82 LEU A CA 1
ATOM 655 C C . LEU A 1 82 ? -1.534 -7.580 16.461 1.00 89.56 82 LEU A C 1
ATOM 657 O O . LEU A 1 82 ? -2.520 -7.764 15.746 1.00 89.56 82 LEU A O 1
ATOM 661 N N . ILE A 1 83 ? -0.789 -6.484 16.379 1.00 89.94 83 ILE A N 1
ATOM 662 C CA . ILE A 1 83 ? -0.923 -5.477 15.329 1.00 89.94 83 ILE A CA 1
ATOM 663 C C . ILE A 1 83 ? 0.353 -5.444 14.496 1.00 89.94 83 ILE A C 1
ATOM 665 O O . ILE A 1 83 ? 1.464 -5.446 15.030 1.00 89.94 83 ILE A O 1
ATOM 669 N N . ARG A 1 84 ? 0.193 -5.441 13.172 1.00 88.50 84 ARG A N 1
ATOM 670 C CA . ARG A 1 84 ? 1.307 -5.421 12.225 1.00 88.50 84 ARG A CA 1
ATOM 671 C C . ARG A 1 84 ? 1.093 -4.366 11.154 1.00 88.50 84 ARG A C 1
ATOM 673 O O . ARG A 1 84 ? 0.049 -4.349 10.499 1.00 88.50 84 ARG A O 1
ATOM 680 N N . TRP A 1 85 ? 2.127 -3.571 10.914 1.00 86.81 85 TRP A N 1
ATOM 681 C CA . TRP A 1 85 ? 2.186 -2.686 9.757 1.00 86.81 85 TRP A CA 1
ATOM 682 C C . TRP A 1 85 ? 2.599 -3.479 8.513 1.00 86.81 85 TRP A C 1
ATOM 684 O O . TRP A 1 85 ? 3.654 -4.115 8.503 1.00 86.81 85 TRP A O 1
ATOM 694 N N . THR A 1 86 ? 1.758 -3.480 7.475 1.00 83.81 86 THR A N 1
ATOM 695 C CA . THR A 1 86 ? 1.962 -4.315 6.277 1.00 83.81 86 THR A CA 1
ATOM 696 C C . THR A 1 86 ? 2.420 -3.521 5.065 1.00 83.81 86 THR A C 1
ATOM 698 O O . THR A 1 86 ? 3.254 -3.990 4.291 1.00 83.81 86 THR A O 1
ATOM 701 N N . GLU A 1 87 ? 1.867 -2.328 4.874 1.00 83.50 87 GLU A N 1
ATOM 702 C CA . GLU A 1 87 ? 2.124 -1.524 3.684 1.00 83.50 87 GLU A CA 1
ATOM 703 C C . GLU A 1 87 ? 1.805 -0.047 3.914 1.00 83.50 87 GLU A C 1
ATOM 705 O O . GLU A 1 87 ? 1.077 0.339 4.837 1.00 83.50 87 GLU A O 1
ATOM 710 N N . VAL A 1 88 ? 2.375 0.792 3.059 1.00 85.56 88 VAL A N 1
ATOM 711 C CA . VAL A 1 88 ? 2.071 2.218 2.968 1.00 85.56 88 VAL A CA 1
ATOM 712 C C . VAL A 1 88 ? 1.795 2.582 1.517 1.00 85.56 88 VAL A C 1
ATOM 714 O O . VAL A 1 88 ? 2.515 2.155 0.616 1.00 85.56 88 VAL A O 1
ATOM 717 N N . PHE A 1 89 ? 0.762 3.390 1.309 1.00 83.56 89 PHE A N 1
ATOM 718 C CA . PHE A 1 89 ? 0.421 3.975 0.020 1.00 83.56 89 PHE A CA 1
ATOM 719 C C . PHE A 1 89 ? 0.764 5.459 0.015 1.00 83.56 89 PHE A C 1
ATOM 721 O O . PHE A 1 89 ? 0.527 6.177 0.995 1.00 83.56 89 PHE A O 1
ATOM 728 N N . TYR A 1 90 ? 1.301 5.911 -1.111 1.00 78.81 90 TYR A N 1
ATOM 729 C CA . TYR A 1 90 ? 1.693 7.288 -1.356 1.00 78.81 90 TYR A CA 1
ATOM 730 C C . TYR A 1 90 ? 0.657 7.936 -2.268 1.00 78.81 90 TYR A C 1
ATOM 732 O O . TYR A 1 90 ? 0.557 7.621 -3.448 1.00 78.81 90 TYR A O 1
ATOM 740 N N . LEU A 1 91 ? -0.125 8.849 -1.704 1.00 74.94 91 LEU A N 1
ATOM 741 C CA . LEU A 1 91 ? -1.098 9.650 -2.432 1.00 74.94 91 LEU A CA 1
ATOM 742 C C . LEU A 1 91 ? -0.394 10.960 -2.801 1.00 74.94 91 LEU A C 1
ATOM 744 O O . LEU A 1 91 ? -0.370 11.928 -2.032 1.00 74.94 91 LEU A O 1
ATOM 748 N N . LEU A 1 92 ? 0.257 10.958 -3.960 1.00 67.19 92 LEU A N 1
ATOM 749 C CA . LEU A 1 92 ? 0.845 12.157 -4.546 1.00 67.19 92 LEU A CA 1
ATOM 750 C C . LEU A 1 92 ? -0.275 12.958 -5.220 1.00 67.19 92 LEU A C 1
ATOM 752 O O . LEU A 1 92 ? -0.892 12.479 -6.164 1.00 67.19 92 LEU A O 1
ATOM 756 N N . LYS A 1 93 ? -0.546 14.176 -4.740 1.00 55.19 93 LYS A N 1
ATOM 757 C CA . LYS A 1 93 ? -1.251 15.176 -5.549 1.00 55.19 93 LYS A CA 1
ATOM 758 C C . LYS A 1 93 ? -0.198 15.900 -6.392 1.00 55.19 93 LYS A C 1
ATOM 760 O O . LYS A 1 93 ? 0.683 16.539 -5.827 1.00 55.19 93 LYS A O 1
ATOM 765 N N . ASP A 1 94 ? -0.285 15.762 -7.712 1.00 48.34 94 ASP A N 1
ATOM 766 C CA . ASP A 1 94 ? 0.428 16.563 -8.720 1.00 48.34 94 ASP A CA 1
ATOM 767 C C . ASP A 1 94 ? 1.971 16.572 -8.653 1.00 48.34 94 ASP A C 1
ATOM 769 O O . ASP A 1 94 ? 2.602 17.616 -8.461 1.00 48.34 94 ASP A O 1
ATOM 773 N N . GLN A 1 95 ? 2.619 15.424 -8.875 1.00 43.16 95 GLN A N 1
ATOM 774 C CA . GLN A 1 95 ? 4.042 15.399 -9.246 1.00 43.16 95 GLN A CA 1
ATOM 775 C C . GLN A 1 95 ? 4.265 14.538 -10.495 1.00 43.16 95 GLN A C 1
ATOM 777 O O . GLN A 1 95 ? 3.717 13.438 -10.558 1.00 43.16 95 GLN A O 1
ATOM 782 N N . PRO A 1 96 ? 5.078 15.000 -11.465 1.00 40.03 96 PRO A N 1
ATOM 783 C CA . PRO A 1 96 ? 5.494 14.169 -12.585 1.00 40.03 96 PRO A CA 1
ATOM 784 C C . PRO A 1 96 ? 6.339 12.977 -12.090 1.00 40.03 96 PRO A C 1
ATOM 786 O O . PRO A 1 96 ? 7.019 13.089 -11.063 1.00 40.03 96 PRO A O 1
ATOM 789 N N . PRO A 1 97 ? 6.348 11.854 -12.829 1.00 45.56 97 PRO A N 1
ATOM 790 C CA . PRO A 1 97 ? 6.916 10.566 -12.402 1.00 45.56 97 PRO A CA 1
ATOM 791 C C . PRO A 1 97 ? 8.428 10.575 -12.085 1.00 45.56 97 PRO A C 1
ATOM 793 O O . PRO A 1 97 ? 8.942 9.616 -11.520 1.00 45.56 97 PRO A O 1
ATOM 796 N N . ASN A 1 98 ? 9.145 11.671 -12.366 1.00 40.75 98 ASN A N 1
ATOM 797 C CA . ASN A 1 98 ? 10.605 11.780 -12.239 1.00 40.75 98 ASN A CA 1
ATOM 798 C C . ASN A 1 98 ? 11.117 12.498 -10.975 1.00 40.75 98 ASN A C 1
ATOM 800 O O . ASN A 1 98 ? 12.272 12.923 -10.920 1.00 40.75 98 ASN A O 1
ATOM 804 N N . GLY A 1 99 ? 10.303 12.619 -9.928 1.00 42.75 99 GLY A N 1
ATOM 805 C CA . GLY A 1 99 ? 10.723 13.183 -8.642 1.00 42.75 99 GLY A CA 1
ATOM 806 C C . GLY A 1 99 ? 11.615 12.249 -7.813 1.00 42.75 99 GLY A C 1
ATOM 807 O O . GLY A 1 99 ? 11.238 11.877 -6.703 1.00 42.75 99 GLY A O 1
ATOM 808 N N . LEU A 1 100 ? 12.796 11.883 -8.322 1.00 43.00 100 LEU A N 1
ATOM 809 C CA . LEU A 1 100 ? 13.849 11.173 -7.593 1.00 43.00 100 LEU A CA 1
ATOM 810 C C . LEU A 1 100 ? 14.464 12.106 -6.535 1.00 43.00 100 LEU A C 1
ATOM 812 O O . LEU A 1 100 ? 15.588 12.574 -6.688 1.00 43.00 100 LEU A O 1
ATOM 816 N N . ASN A 1 101 ? 13.732 12.450 -5.473 1.00 43.06 101 ASN A N 1
ATOM 817 C CA . ASN A 1 101 ? 14.349 13.176 -4.367 1.00 43.06 101 ASN A CA 1
ATOM 818 C C . ASN A 1 101 ? 13.699 12.878 -3.008 1.00 43.06 101 ASN A C 1
ATOM 820 O O . ASN A 1 101 ? 12.520 13.147 -2.777 1.00 43.06 101 ASN A O 1
ATOM 824 N N . ASN A 1 102 ? 14.536 12.353 -2.105 1.00 48.59 102 ASN A N 1
ATOM 825 C CA . ASN A 1 102 ? 14.329 12.104 -0.671 1.00 48.59 102 ASN A CA 1
ATOM 826 C C . ASN A 1 102 ? 13.576 10.839 -0.204 1.00 48.59 102 ASN A C 1
ATOM 828 O O . ASN A 1 102 ? 13.011 10.824 0.890 1.00 48.59 102 ASN A O 1
ATOM 832 N N . HIS A 1 103 ? 13.656 9.716 -0.928 1.00 51.94 103 HIS A N 1
ATOM 833 C CA . HIS A 1 103 ? 13.107 8.424 -0.462 1.00 51.94 103 HIS A CA 1
ATOM 834 C C . HIS A 1 103 ? 13.573 8.002 0.954 1.00 51.94 103 HIS A C 1
ATOM 836 O O . HIS A 1 103 ? 12.812 7.391 1.705 1.00 51.94 103 HIS A O 1
ATOM 842 N N . THR A 1 104 ? 14.792 8.360 1.367 1.00 52.28 104 THR A N 1
ATOM 843 C CA . THR A 1 104 ? 15.391 7.968 2.656 1.00 52.28 104 THR A CA 1
ATOM 844 C C . THR A 1 104 ? 14.828 8.707 3.874 1.00 52.28 104 THR A C 1
ATOM 846 O O . THR A 1 104 ? 14.629 8.081 4.917 1.00 52.28 104 THR A O 1
ATOM 849 N N . SER A 1 105 ? 14.538 10.010 3.782 1.00 57.06 105 SER A N 1
ATOM 850 C CA . SER A 1 105 ? 13.938 10.763 4.900 1.00 57.06 105 SER A CA 1
ATOM 851 C C . SER A 1 105 ? 12.460 10.409 5.081 1.00 57.06 105 SER A C 1
ATOM 853 O O . SER A 1 105 ? 11.995 10.238 6.212 1.00 57.06 105 SER A O 1
ATOM 855 N N . HIS A 1 106 ? 11.749 10.188 3.971 1.00 63.59 106 HIS A N 1
ATOM 856 C CA . HIS A 1 106 ? 10.367 9.719 3.977 1.00 63.59 106 HIS A CA 1
ATOM 857 C C . HIS A 1 106 ? 10.232 8.327 4.600 1.00 63.59 106 HIS A C 1
ATOM 859 O O . HIS A 1 106 ? 9.281 8.099 5.348 1.00 63.59 106 HIS A O 1
ATOM 865 N N . ASN A 1 107 ? 11.193 7.425 4.375 1.00 71.19 107 ASN A N 1
ATOM 866 C CA . ASN A 1 107 ? 11.160 6.090 4.972 1.00 71.19 107 ASN A CA 1
ATOM 867 C C . ASN A 1 107 ? 11.268 6.141 6.510 1.00 71.19 107 ASN A C 1
ATOM 869 O O . ASN A 1 107 ? 10.491 5.496 7.209 1.00 71.19 107 ASN A O 1
ATOM 873 N N . ARG A 1 108 ? 12.143 7.001 7.058 1.00 80.12 108 ARG A N 1
ATOM 874 C CA . ARG A 1 108 ? 12.298 7.161 8.519 1.00 80.12 108 ARG A CA 1
ATOM 875 C C . ARG A 1 108 ? 11.065 7.762 9.194 1.00 80.12 108 ARG A C 1
ATOM 877 O O . ARG A 1 108 ? 10.675 7.313 10.269 1.00 80.12 108 ARG A O 1
ATOM 884 N N . LEU A 1 109 ? 10.451 8.785 8.593 1.00 81.94 109 LEU A N 1
ATOM 885 C CA . LEU A 1 109 ?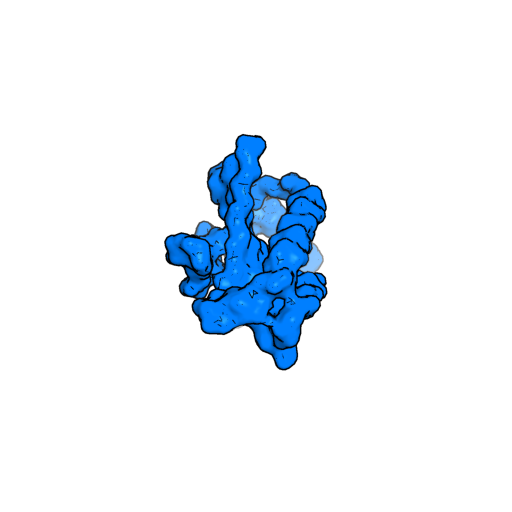 9.220 9.375 9.134 1.00 81.94 109 LEU A CA 1
ATOM 886 C C . LEU A 1 109 ? 8.061 8.370 9.086 1.00 81.94 109 LEU A C 1
ATOM 888 O O . LEU A 1 109 ? 7.341 8.214 10.069 1.00 81.94 109 LEU A O 1
ATOM 892 N N . THR A 1 110 ? 7.932 7.660 7.964 1.00 80.19 110 THR A N 1
ATOM 893 C CA . THR A 1 110 ? 6.938 6.598 7.753 1.00 80.19 110 THR A CA 1
ATOM 894 C C . THR A 1 110 ? 7.055 5.520 8.829 1.00 80.19 110 THR A C 1
ATOM 896 O O . THR A 1 110 ? 6.058 5.191 9.467 1.00 80.19 110 THR A O 1
ATOM 899 N N . GLU A 1 111 ? 8.268 5.035 9.099 1.00 84.12 111 GLU A N 1
ATOM 900 C CA . GLU A 1 111 ? 8.513 4.028 10.133 1.00 84.12 111 GLU A CA 1
ATOM 901 C C . GLU A 1 111 ? 8.161 4.538 11.540 1.00 84.12 111 GLU A C 1
ATOM 903 O O . GLU A 1 111 ? 7.515 3.835 12.319 1.00 84.12 111 GLU A O 1
ATOM 908 N N . ARG A 1 112 ? 8.537 5.782 11.871 1.00 87.44 112 ARG A N 1
ATOM 909 C CA . ARG A 1 112 ? 8.221 6.395 13.173 1.00 87.44 112 ARG A CA 1
ATOM 910 C C . ARG A 1 112 ? 6.717 6.532 13.394 1.00 87.44 112 ARG A C 1
ATOM 912 O O . ARG A 1 112 ? 6.248 6.240 14.491 1.00 87.44 112 ARG A O 1
ATOM 919 N N . LEU A 1 113 ? 5.977 6.957 12.370 1.00 88.62 113 LEU A N 1
ATOM 920 C CA . LEU A 1 113 ? 4.521 7.090 12.429 1.00 88.62 113 LEU A CA 1
ATOM 921 C C . LEU A 1 113 ? 3.844 5.726 12.581 1.00 88.62 113 LEU A C 1
ATOM 923 O O . LEU A 1 113 ? 3.003 5.563 13.462 1.00 88.62 113 LEU A O 1
ATOM 927 N N . ALA A 1 114 ? 4.256 4.732 11.791 1.00 86.25 114 ALA A N 1
ATOM 928 C CA . ALA A 1 114 ? 3.732 3.372 11.895 1.00 86.25 114 ALA A CA 1
ATOM 929 C C . ALA A 1 114 ? 3.988 2.763 13.284 1.00 86.25 114 ALA A C 1
ATOM 931 O O . ALA A 1 114 ? 3.079 2.196 13.892 1.00 86.25 114 ALA A O 1
ATOM 932 N N . ARG A 1 115 ? 5.202 2.941 13.822 1.00 89.06 115 ARG A N 1
ATOM 933 C CA . ARG A 1 115 ? 5.574 2.514 15.177 1.00 89.06 115 ARG A CA 1
ATOM 934 C C . ARG A 1 115 ? 4.712 3.189 16.242 1.00 89.06 115 ARG A C 1
ATOM 936 O O . ARG A 1 115 ? 4.166 2.498 17.096 1.00 89.06 115 ARG A O 1
ATOM 943 N N . ALA A 1 116 ? 4.588 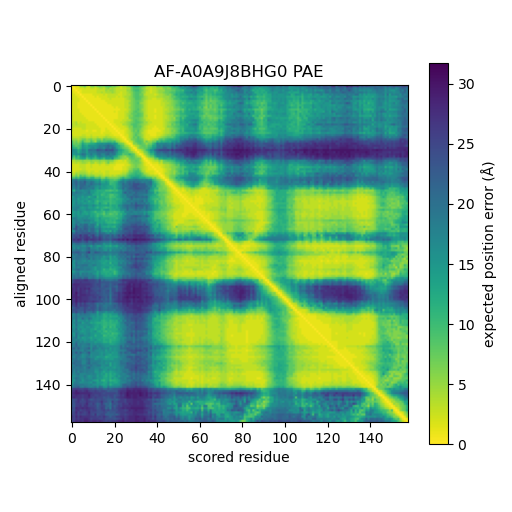4.516 16.197 1.00 91.25 116 ALA A N 1
ATOM 944 C CA . ALA A 1 116 ? 3.794 5.271 17.165 1.00 91.25 116 ALA A CA 1
ATOM 945 C C . ALA A 1 116 ? 2.320 4.842 17.141 1.00 91.25 116 ALA A C 1
ATOM 947 O O . ALA A 1 116 ? 1.732 4.620 18.195 1.00 91.25 116 ALA A O 1
ATOM 948 N N . PHE A 1 117 ? 1.756 4.652 15.946 1.00 90.75 117 PHE A N 1
ATOM 949 C CA . PHE A 1 117 ? 0.390 4.172 15.769 1.00 90.75 117 PHE A CA 1
ATOM 950 C C . PHE A 1 117 ? 0.186 2.776 16.366 1.00 90.75 117 PHE A C 1
ATOM 952 O O . PHE A 1 117 ? -0.729 2.578 17.159 1.00 90.75 117 PHE A O 1
ATOM 959 N N . CYS A 1 118 ? 1.063 1.817 16.050 1.00 89.75 118 CYS A N 1
ATOM 960 C CA . CYS A 1 118 ? 0.947 0.462 16.589 1.00 89.75 118 CYS A CA 1
ATOM 961 C C . CYS A 1 118 ? 1.051 0.439 18.118 1.00 89.75 118 CYS A C 1
ATOM 963 O O . CYS A 1 118 ? 0.235 -0.203 18.774 1.00 89.75 118 CYS A O 1
ATOM 965 N N . LEU A 1 119 ? 2.022 1.165 18.684 1.00 91.31 119 LEU A N 1
ATOM 966 C CA . LE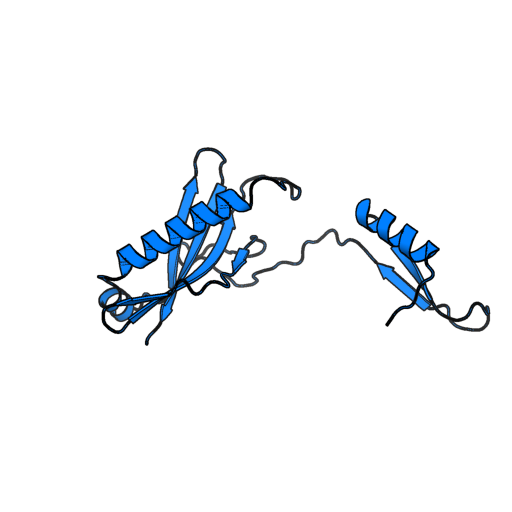U A 1 119 ? 2.222 1.236 20.133 1.00 91.31 119 LEU A CA 1
ATOM 967 C C . LEU A 1 119 ? 1.040 1.891 20.854 1.00 91.31 119 LEU A C 1
ATOM 969 O O . LEU A 1 119 ? 0.643 1.407 21.911 1.00 91.31 119 LEU A O 1
ATOM 973 N N . ALA A 1 120 ? 0.456 2.948 20.282 1.00 93.06 120 ALA A N 1
ATOM 974 C CA . ALA A 1 120 ? -0.717 3.608 20.851 1.00 93.06 120 ALA A CA 1
ATOM 975 C C . ALA A 1 120 ? -1.936 2.672 20.913 1.00 93.06 120 ALA A C 1
ATOM 977 O O . ALA A 1 120 ? -2.720 2.739 21.855 1.00 93.06 120 ALA A O 1
ATOM 978 N N . LEU A 1 121 ? -2.074 1.770 19.938 1.00 91.88 121 LEU A N 1
ATOM 979 C CA . LEU A 1 121 ? -3.190 0.828 19.873 1.00 91.88 121 LEU A CA 1
ATOM 980 C C . LEU A 1 121 ? -2.991 -0.438 20.709 1.00 91.88 121 LEU A C 1
ATOM 982 O O . LEU A 1 121 ? -3.965 -1.143 20.955 1.00 91.88 121 LEU A O 1
ATOM 986 N N . CYS A 1 122 ? -1.773 -0.736 21.178 1.00 91.25 122 CYS A N 1
ATOM 987 C CA . CYS A 1 122 ? -1.490 -1.941 21.966 1.00 91.25 122 CYS A CA 1
ATOM 988 C C . CYS A 1 122 ? -2.450 -2.124 23.155 1.00 91.25 122 CYS A C 1
ATOM 990 O O . CYS A 1 122 ? -2.900 -3.238 23.410 1.00 91.25 122 CYS A O 1
ATOM 992 N N . GLN A 1 123 ? -2.802 -1.043 23.857 1.00 89.38 123 GLN A N 1
ATOM 993 C CA . GLN A 1 123 ? -3.682 -1.107 25.032 1.00 89.38 123 GLN A CA 1
ATOM 994 C C . GLN A 1 123 ? -5.141 -1.451 24.687 1.00 89.38 123 GLN A C 1
ATOM 996 O O . GLN A 1 123 ? -5.863 -1.954 25.542 1.00 89.38 123 GLN A O 1
ATOM 1001 N N . SER A 1 124 ? -5.572 -1.226 23.444 1.00 92.25 124 SER A N 1
ATOM 1002 C CA . SER A 1 124 ? -6.956 -1.405 22.994 1.00 92.25 124 SER A CA 1
ATOM 1003 C C . SER A 1 124 ? -7.135 -2.515 21.952 1.00 92.25 124 SER A C 1
ATOM 1005 O O . SER A 1 124 ? -8.241 -2.691 21.445 1.00 92.25 124 SER A O 1
ATOM 1007 N N . LEU A 1 125 ? -6.099 -3.314 21.647 1.00 90.31 125 LEU A N 1
ATOM 1008 C CA . LEU A 1 125 ? -6.181 -4.349 20.600 1.00 90.31 125 LEU A CA 1
ATOM 1009 C C . LEU A 1 125 ? -7.263 -5.403 20.848 1.00 90.31 125 LEU A C 1
ATOM 1011 O O . LEU A 1 125 ? -7.859 -5.883 19.885 1.00 90.31 125 LEU A O 1
ATOM 1015 N N . CYS A 1 126 ? -7.511 -5.772 22.109 1.00 89.19 126 CYS A N 1
ATOM 1016 C CA . CYS A 1 126 ? -8.559 -6.740 22.441 1.00 89.19 126 CYS A CA 1
ATOM 1017 C C . CYS A 1 126 ? -9.937 -6.190 22.054 1.00 89.19 126 CYS A C 1
ATOM 1019 O O . CYS A 1 126 ? -10.638 -6.817 21.266 1.00 89.19 126 CYS A O 1
ATOM 1021 N N . LEU A 1 127 ? -10.240 -4.962 22.490 1.00 91.69 127 LEU A N 1
ATOM 1022 C CA . LEU A 1 127 ? -11.497 -4.268 22.194 1.00 91.69 127 LEU A CA 1
ATOM 1023 C C . LEU A 1 127 ? -11.688 -4.044 20.689 1.00 91.69 127 LEU A C 1
ATOM 1025 O O . LEU A 1 127 ? -12.751 -4.325 20.151 1.00 91.69 127 LEU A O 1
ATOM 1029 N N . LEU A 1 128 ? 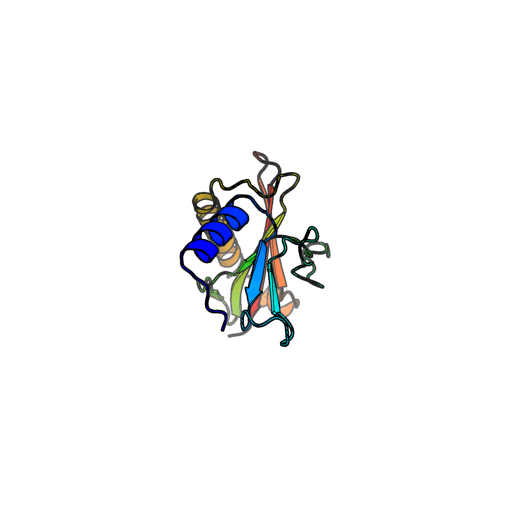-10.641 -3.599 19.986 1.00 90.69 128 LEU A N 1
ATOM 1030 C CA . LEU A 1 128 ? -10.688 -3.407 18.531 1.00 90.69 128 LEU A CA 1
ATOM 1031 C C . LEU A 1 128 ? -11.003 -4.716 17.801 1.00 90.69 128 LEU A C 1
ATOM 1033 O O . LEU A 1 128 ? -11.761 -4.730 16.834 1.00 90.69 128 LEU A O 1
ATOM 1037 N N . LYS A 1 129 ? -10.430 -5.835 18.254 1.00 87.25 129 LYS A N 1
ATOM 1038 C CA . LYS A 1 129 ? -10.682 -7.143 17.649 1.00 87.25 129 LYS A CA 1
ATOM 1039 C C . LYS A 1 129 ? -12.088 -7.661 17.960 1.00 87.25 129 LYS A C 1
ATOM 1041 O O . LYS A 1 129 ? -12.701 -8.241 17.066 1.00 87.25 129 LYS A O 1
ATOM 1046 N N . GLU A 1 130 ? -12.568 -7.466 19.185 1.00 90.44 130 GLU A N 1
ATOM 1047 C CA . GLU A 1 130 ? -13.933 -7.809 19.610 1.00 90.44 130 GLU A CA 1
ATOM 1048 C C . GLU A 1 130 ? -14.986 -7.035 18.810 1.00 90.44 130 GLU A C 1
ATOM 1050 O O . GLU A 1 130 ? -15.976 -7.623 18.387 1.00 90.44 130 GLU A O 1
ATOM 1055 N N . ASP A 1 131 ? -14.711 -5.771 18.484 1.00 90.62 131 ASP A N 1
ATOM 1056 C CA . ASP A 1 131 ? -15.553 -4.935 17.616 1.00 90.62 131 ASP A CA 1
ATOM 1057 C C . ASP A 1 131 ? -15.392 -5.256 16.110 1.00 90.62 131 ASP A C 1
ATOM 1059 O O . ASP A 1 131 ? -15.926 -4.584 15.233 1.00 90.62 131 ASP A O 1
ATOM 1063 N N . GLY A 1 132 ? -14.617 -6.290 15.762 1.00 88.44 132 GLY A N 1
ATOM 1064 C CA . GLY A 1 132 ? -14.401 -6.711 14.375 1.00 88.44 132 GLY A CA 1
ATOM 1065 C C . GLY A 1 132 ? -13.445 -5.820 13.568 1.00 88.44 132 GLY A C 1
ATOM 1066 O O . GLY A 1 132 ? -13.212 -6.085 12.381 1.00 88.44 132 GLY A O 1
ATOM 1067 N N . MET A 1 133 ? -12.811 -4.820 14.190 1.00 88.38 133 MET A N 1
ATOM 1068 C CA . MET A 1 133 ? -11.843 -3.921 13.554 1.00 88.38 133 MET A CA 1
ATOM 1069 C C . MET A 1 133 ? -10.499 -4.624 13.300 1.00 88.38 133 MET A C 1
ATOM 1071 O O . MET A 1 133 ? -9.520 -4.496 14.034 1.00 88.38 133 MET A O 1
ATOM 1075 N N . THR A 1 134 ? -10.439 -5.391 12.212 1.00 85.12 134 THR A N 1
ATOM 1076 C CA . THR A 1 134 ? -9.255 -6.187 11.831 1.00 85.12 134 THR A CA 1
ATOM 1077 C C . THR A 1 134 ? -8.330 -5.495 10.827 1.00 85.12 134 THR A C 1
ATOM 1079 O O . THR A 1 134 ? -7.156 -5.856 10.699 1.00 85.12 134 THR A O 1
ATOM 1082 N N . LYS A 1 135 ? -8.843 -4.493 10.106 1.00 87.44 135 LYS A N 1
ATOM 1083 C CA . LYS A 1 135 ? -8.086 -3.645 9.179 1.00 87.44 135 LYS A CA 1
ATOM 1084 C C . LYS A 1 135 ? -8.121 -2.220 9.706 1.00 87.44 135 LYS A C 1
ATOM 1086 O O . LYS A 1 135 ? -9.165 -1.583 9.688 1.00 87.44 135 LYS A O 1
ATOM 1091 N N . LEU A 1 136 ? -6.977 -1.738 10.164 1.00 89.50 136 LEU A N 1
ATOM 1092 C CA . LEU A 1 136 ? -6.821 -0.392 10.694 1.00 89.50 136 LEU A CA 1
ATOM 1093 C C . LEU A 1 136 ? -5.953 0.407 9.738 1.00 89.50 136 LEU A C 1
ATOM 1095 O O . LEU A 1 136 ? -5.022 -0.130 9.139 1.00 89.50 136 LEU A O 1
ATOM 1099 N N . ALA A 1 137 ? -6.216 1.697 9.604 1.00 89.56 137 ALA A N 1
ATOM 1100 C CA . ALA A 1 137 ? -5.356 2.549 8.809 1.00 89.56 137 ALA A CA 1
ATOM 1101 C C . ALA A 1 137 ? -5.204 3.931 9.417 1.00 89.56 137 ALA A C 1
ATOM 1103 O O . ALA A 1 137 ? -6.085 4.434 10.108 1.00 89.56 137 ALA A O 1
ATOM 1104 N N . LEU A 1 138 ? -4.062 4.537 9.122 1.00 89.25 138 LEU A N 1
ATOM 1105 C CA . LEU A 1 138 ? -3.745 5.906 9.483 1.00 89.25 138 LEU A CA 1
ATOM 1106 C C . LEU A 1 138 ? -3.563 6.691 8.186 1.00 89.25 138 LEU A C 1
ATOM 1108 O O . LEU A 1 138 ? -2.843 6.240 7.299 1.00 89.25 138 LEU A O 1
ATOM 1112 N N . ARG A 1 139 ? -4.193 7.861 8.059 1.00 88.12 139 ARG A N 1
ATOM 1113 C CA . ARG A 1 139 ? -3.913 8.799 6.966 1.00 88.12 139 ARG A CA 1
ATOM 1114 C C . ARG A 1 139 ? -3.217 10.027 7.526 1.00 88.12 139 ARG A C 1
ATOM 1116 O O . ARG A 1 139 ? -3.726 10.648 8.451 1.00 88.12 139 ARG A O 1
ATOM 1123 N N . VAL A 1 140 ? -2.070 10.377 6.956 1.00 85.62 140 VAL A N 1
ATOM 1124 C CA . VAL A 1 140 ? -1.279 11.546 7.359 1.00 85.62 140 VAL A CA 1
ATOM 1125 C C . VAL A 1 140 ? -1.162 12.494 6.178 1.00 85.62 140 VAL A C 1
ATOM 1127 O O . VAL A 1 140 ? -0.824 12.073 5.072 1.00 85.62 140 VAL A O 1
ATOM 1130 N N . ILE A 1 141 ? -1.445 13.770 6.421 1.00 82.50 141 ILE A N 1
ATOM 1131 C CA . ILE A 1 141 ? -1.335 14.849 5.439 1.00 82.50 141 ILE A CA 1
ATOM 1132 C C . ILE A 1 141 ? -0.243 15.793 5.933 1.00 82.50 141 ILE A C 1
ATOM 1134 O O . ILE A 1 141 ? -0.326 16.299 7.049 1.00 82.50 141 ILE A O 1
ATOM 1138 N N . LEU A 1 142 ? 0.797 15.993 5.124 1.00 75.81 142 LEU A N 1
ATOM 1139 C CA . LEU A 1 142 ? 1.913 16.876 5.460 1.00 75.81 142 LEU A CA 1
ATOM 1140 C C . LEU A 1 142 ? 1.793 18.158 4.629 1.00 75.81 142 LEU A C 1
ATOM 1142 O O . LEU A 1 142 ? 2.020 18.148 3.415 1.00 75.81 142 LEU A O 1
ATOM 1146 N N . ASP A 1 143 ? 1.433 19.259 5.290 1.00 62.78 143 ASP A N 1
ATOM 1147 C CA . ASP A 1 143 ? 0.982 20.502 4.640 1.00 62.78 143 ASP A CA 1
ATOM 1148 C C . ASP A 1 143 ? 2.106 21.340 3.993 1.00 62.78 143 ASP A C 1
ATOM 1150 O O . ASP A 1 143 ? 1.876 22.392 3.414 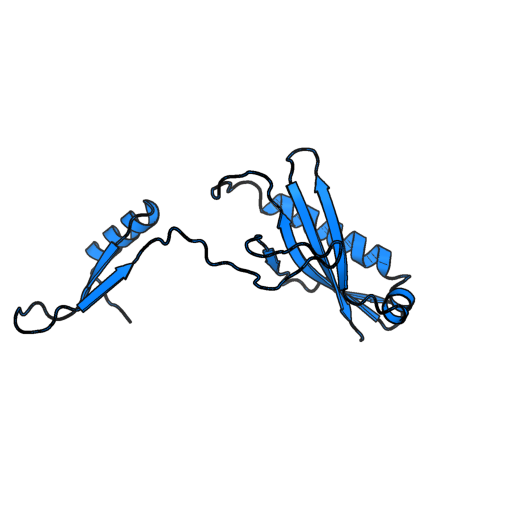1.00 62.78 143 ASP A O 1
ATOM 1154 N N . GLY A 1 144 ? 3.348 20.850 4.012 1.00 56.62 144 GLY A N 1
ATOM 1155 C CA . GLY A 1 144 ? 4.470 21.498 3.324 1.00 56.62 144 GLY A CA 1
ATOM 1156 C C . GLY A 1 144 ? 4.621 21.120 1.845 1.00 56.62 144 GLY A C 1
ATOM 1157 O O . GLY A 1 144 ? 5.393 21.763 1.140 1.00 56.62 144 GLY A O 1
ATOM 1158 N N . GLN A 1 145 ? 3.956 20.051 1.374 1.00 51.22 145 GLN A N 1
ATOM 1159 C CA . GLN A 1 145 ? 4.167 19.468 0.031 1.00 51.22 145 GLN A CA 1
ATOM 1160 C C . GLN A 1 145 ? 2.883 18.942 -0.648 1.00 51.22 145 GLN A C 1
ATOM 1162 O O . GLN A 1 145 ? 2.981 18.280 -1.677 1.00 51.22 145 GLN A O 1
ATOM 1167 N N . LYS A 1 146 ? 1.682 19.170 -0.085 1.00 52.12 146 LYS A N 1
ATOM 1168 C CA . LYS A 1 146 ? 0.407 18.567 -0.553 1.00 52.12 146 LYS A CA 1
ATOM 1169 C C . LYS A 1 146 ? 0.465 17.031 -0.726 1.00 52.12 146 LYS A C 1
ATOM 1171 O O . LYS A 1 146 ? -0.220 16.470 -1.578 1.00 52.12 146 LYS A O 1
ATOM 1176 N N . ARG A 1 147 ? 1.263 16.323 0.084 1.00 54.94 147 ARG A N 1
ATOM 1177 C CA . ARG A 1 147 ? 1.413 14.855 0.018 1.00 54.94 147 ARG A CA 1
ATOM 1178 C C . ARG A 1 147 ? 0.580 14.173 1.098 1.00 54.94 147 ARG A C 1
ATOM 1180 O O . ARG A 1 147 ? 0.578 14.608 2.252 1.00 54.94 147 ARG A O 1
ATOM 1187 N N . GLN A 1 148 ? -0.114 13.102 0.722 1.00 56.66 148 GLN A N 1
ATOM 1188 C CA . GLN A 1 148 ? -0.900 12.277 1.634 1.00 56.66 148 GLN A CA 1
ATOM 1189 C C . GLN A 1 148 ? -0.295 10.867 1.711 1.00 56.66 148 GLN A C 1
ATOM 1191 O O . GLN A 1 148 ? 0.151 10.307 0.713 1.00 56.66 148 GLN A O 1
ATOM 1196 N N . HIS A 1 149 ? -0.281 10.279 2.903 1.00 59.53 149 HIS A N 1
ATOM 1197 C CA . HIS A 1 149 ? 0.161 8.904 3.136 1.00 59.53 149 HIS A CA 1
ATOM 1198 C C . HIS A 1 149 ? -0.972 8.117 3.779 1.00 59.53 149 HIS A C 1
ATOM 1200 O O . HIS A 1 149 ? -1.599 8.620 4.711 1.00 59.53 149 HIS A O 1
ATOM 1206 N N . VAL A 1 150 ? -1.224 6.892 3.315 1.00 59.66 150 VAL A N 1
ATOM 1207 C CA . VAL A 1 150 ? -2.163 5.966 3.965 1.00 59.66 150 VAL A CA 1
ATOM 1208 C C . VAL A 1 150 ? -1.405 4.718 4.398 1.00 59.66 150 VAL A C 1
ATOM 1210 O O . VAL A 1 150 ? -0.889 3.968 3.574 1.00 59.66 150 VAL A O 1
ATOM 1213 N N . TYR A 1 151 ? -1.333 4.509 5.705 1.00 59.59 151 TYR A N 1
ATOM 1214 C CA . TYR A 1 151 ? -0.685 3.373 6.347 1.00 59.59 151 TYR A CA 1
ATOM 1215 C C . TYR A 1 151 ? -1.727 2.299 6.610 1.00 59.59 151 TYR A C 1
ATOM 1217 O O . TYR A 1 151 ? -2.737 2.588 7.246 1.00 59.59 151 TYR A O 1
ATOM 1225 N N . TYR A 1 152 ? -1.475 1.073 6.165 1.00 58.09 152 TYR A N 1
ATOM 1226 C CA . TYR A 1 152 ? -2.365 -0.058 6.398 1.00 58.09 152 TYR A CA 1
ATOM 1227 C C . TYR A 1 152 ? -1.768 -0.954 7.471 1.00 58.09 152 TYR A C 1
ATOM 1229 O O . TYR A 1 152 ? -0.640 -1.438 7.358 1.00 58.09 152 TYR A O 1
ATOM 1237 N N . ASN A 1 153 ? -2.550 -1.185 8.514 1.00 58.03 153 ASN A N 1
ATOM 1238 C CA . ASN A 1 153 ? -2.230 -2.078 9.605 1.00 58.03 153 ASN A CA 1
ATOM 1239 C C . ASN A 1 153 ? -3.246 -3.215 9.617 1.00 58.03 153 ASN A C 1
ATOM 1241 O O . ASN A 1 153 ? -4.457 -3.010 9.500 1.00 58.03 153 ASN A O 1
ATOM 1245 N N . ARG A 1 154 ? -2.749 -4.437 9.768 1.00 57.47 154 ARG A N 1
ATOM 1246 C CA . ARG A 1 154 ? -3.589 -5.619 9.933 1.00 57.47 154 ARG A CA 1
ATOM 1247 C C . ARG A 1 154 ? -3.488 -6.082 11.376 1.00 57.47 154 ARG A C 1
ATOM 1249 O O . ARG A 1 154 ? -2.385 -6.330 11.866 1.00 57.47 154 ARG A O 1
ATOM 1256 N N . VAL A 1 155 ? -4.633 -6.211 12.031 1.00 52.06 155 VAL A N 1
ATOM 1257 C CA . VAL A 1 155 ? -4.750 -6.835 13.349 1.00 52.06 155 VAL A CA 1
ATOM 1258 C C . VAL A 1 155 ? -4.998 -8.324 13.133 1.00 52.06 155 VAL A C 1
ATOM 1260 O O . VAL A 1 155 ? -5.923 -8.714 12.417 1.00 52.06 155 VAL A O 1
ATOM 1263 N N . GLY A 1 156 ? -4.122 -9.149 13.697 1.00 47.03 156 GLY A N 1
ATOM 1264 C CA . GLY A 1 156 ? -4.194 -10.606 13.646 1.00 47.03 156 GLY A CA 1
ATOM 1265 C C . GLY A 1 156 ? -4.377 -11.205 15.038 1.00 47.03 156 GLY A C 1
ATOM 1266 O O . GLY A 1 156 ? -4.243 -10.518 16.052 1.00 47.03 156 GLY A O 1
ATOM 1267 N N . GLU A 1 157 ? -4.680 -12.496 15.081 1.00 42.16 157 GLU A N 1
ATOM 1268 C CA . GLU A 1 157 ? -4.597 -13.289 16.312 1.00 42.16 157 GLU A CA 1
ATOM 1269 C C . GLU A 1 157 ? -3.203 -13.912 16.425 1.00 42.16 157 GLU A C 1
ATOM 1271 O O . GLU A 1 157 ? -2.511 -14.045 15.410 1.00 42.16 157 GLU A O 1
ATOM 1276 N N . LEU A 1 158 ? -2.777 -14.188 17.661 1.00 50.31 158 LEU A N 1
ATOM 1277 C CA . LEU A 1 158 ? -1.507 -14.852 17.960 1.00 50.31 158 LEU A CA 1
ATOM 1278 C C . LEU A 1 158 ? -1.548 -16.343 17.635 1.00 50.31 158 LEU A C 1
ATOM 1280 O O . LEU A 1 158 ? -2.610 -16.959 17.870 1.00 50.31 158 LEU A O 1
#

Sequence (158 aa):
MVQVTMETMAELRRSLREMKDFTVTCGKLHPAERQECVHIQWQDEEPCFNKGIISPIDGKSMESLTNSKTHQRLEYRASGKLIRWTEVFYLLKDQPPNGLNNHTSHNRLTERLARAFCLALCQSLCLLKEDGMTKLALRVILDGQKRQHVYYNRVGEL

Organism: NCBI:txid630221